Protein AF-A0A7C8Z8E6-F1 (afdb_monomer)

Radius of gyration: 17.13 Å; Cα contacts (8 Å, |Δi|>4): 179; chains: 1; bounding box: 40×29×51 Å

Nearest PDB structures (foldseek):
  5mu7-assembly1_A  TM=9.786E-01  e=1.032E-12  Thermochaetoides thermophila DSM 1495
  7rwc-assembly1_B  TM=7.366E-01  e=2.378E-04  Mus musculus
  8d9w-assembly1_A  TM=7.698E-01  e=5.006E-04  Homo sapiens
  8d9w-assembly1_E  TM=7.630E-01  e=7.263E-04  Homo sapiens
  1w63-assembly2_D  TM=7.896E-01  e=7.609E-04  Rattus norvegicus

Organism: Opuntia streptacantha (NCBI:txid393608)

Solvent-accessible surface area (backbone atoms only — not comparable to full-atom values): 9290 Å² total; per-residue (Å²): 108,70,71,57,53,54,55,48,61,70,71,52,83,62,45,47,101,85,69,47,71,41,78,70,49,57,60,49,40,54,51,50,47,50,34,51,68,40,96,44,60,66,54,22,22,54,48,27,55,51,51,49,74,63,81,60,55,86,58,46,61,84,36,45,73,49,45,57,57,30,57,74,40,94,51,60,70,30,20,31,23,22,41,48,22,52,43,40,48,40,69,40,98,60,9,54,80,77,42,68,60,46,62,65,51,37,51,57,46,41,76,70,50,78,51,62,68,34,30,31,40,27,47,49,35,25,50,74,76,35,46,69,60,34,51,53,55,43,67,78,42,56,94,50,50,86,79,47,53,66,74,38,44,53,53,48,53,50,49,53,56,48,53,63,59,73,76,107

Foldseek 3Di:
DLLVVLVVVLPDDQADPVRHGDPCLVVVLVVLLCQLVDPDLVSNLSSLQSLLRDQPCVSCLSNVVSLLVQCVDPDLSSNLSSLSNLLSQCPHPCSCVSCVCNLVSLLVSLVPDDDLSNNLSSLLSCVVRPVVSSVVVCVVCVVCLVVHDPSSNVSVVVSVVVVVVVVD

Secondary structure (DSSP, 8-state):
-HHHHHHHHHHS--B-TTSPBPTTHHHHHHHHHHHHT-S-HHHHHHHHHHHTT---HHHHGGGHHHHHHGGG-SSHHHHHHHHHHHHHHHTSTTHHHHSTTHHHHHHHHHHH---HHHHHHHHHHHHHH-HHHHHHHHHHTGGGGGGS-HHHHHHHHHHHHHHHHHT-

pLDDT: mean 94.25, std 5.43, range [51.59, 98.81]

Mean predicted aligned error: 3.63 Å

Sequence (168 aa):
IQKLLLLYLEIIDKTDSQGRVLPEMILICQNLRNNLQHPNEYIRGVTLRFLCRLNETEIIEPLIPSVLSNLEHRHPFVRRNAILAVMSIYKLPQGEQLLGDAPETIEKVLSTEQDPSAKRNAFLMLFTCAQERAVNYLFTHIDRILDWGEQLQLVVLELIRKVCRTNK

Structure (mmCIF, N/CA/C/O backbone):
data_AF-A0A7C8Z8E6-F1
#
_entry.id   AF-A0A7C8Z8E6-F1
#
loop_
_atom_site.group_PDB
_atom_site.id
_atom_site.type_symbol
_atom_site.label_atom_id
_atom_site.label_alt_id
_atom_site.label_comp_id
_atom_site.label_asym_id
_atom_site.label_entity_id
_atom_site.label_seq_id
_atom_site.pdbx_PDB_ins_code
_atom_site.Cartn_x
_atom_site.Cartn_y
_atom_site.Cartn_z
_atom_site.occupancy
_atom_site.B_iso_or_equiv
_atom_site.auth_seq_id
_atom_site.auth_comp_id
_atom_site.auth_asym_id
_atom_site.auth_atom_id
_atom_site.pdbx_PDB_model_num
ATOM 1 N N . ILE A 1 1 ? -3.406 -15.782 19.543 1.00 75.44 1 ILE A N 1
ATOM 2 C CA . ILE A 1 1 ? -4.201 -14.722 20.213 1.00 75.44 1 ILE A CA 1
ATOM 3 C C . ILE A 1 1 ? -4.245 -13.439 19.378 1.00 75.44 1 ILE A C 1
ATOM 5 O O . ILE A 1 1 ? -5.330 -13.096 18.940 1.00 75.44 1 ILE A O 1
ATOM 9 N N . GLN A 1 2 ? -3.121 -12.786 19.044 1.00 83.31 2 GLN A N 1
ATOM 10 C CA . GLN A 1 2 ? -3.149 -11.516 18.284 1.00 83.31 2 GLN A CA 1
ATOM 11 C C . GLN A 1 2 ? -3.936 -11.557 16.961 1.00 83.31 2 GLN A C 1
ATOM 13 O O . GLN A 1 2 ? -4.748 -10.680 16.706 1.00 83.31 2 GLN A O 1
ATOM 18 N N . LYS A 1 3 ? -3.774 -12.606 16.143 1.00 86.56 3 LYS A N 1
ATOM 19 C CA . LYS A 1 3 ? -4.551 -12.753 14.899 1.00 86.56 3 LYS A CA 1
ATOM 20 C C . LYS A 1 3 ? -6.067 -12.838 15.140 1.00 86.56 3 LYS A C 1
ATOM 22 O O . LYS A 1 3 ? -6.825 -12.333 14.325 1.00 86.56 3 LYS A O 1
ATOM 27 N N . LEU A 1 4 ? -6.502 -13.449 16.246 1.00 89.50 4 LEU A N 1
ATOM 28 C CA . LEU A 1 4 ? -7.923 -13.520 16.610 1.00 89.50 4 LEU A CA 1
ATOM 29 C C . LEU A 1 4 ? -8.455 -12.144 17.012 1.00 89.50 4 LEU A C 1
ATOM 31 O O . LEU A 1 4 ? -9.560 -11.799 16.619 1.00 89.50 4 LEU A O 1
ATOM 35 N N . LEU A 1 5 ? -7.653 -11.346 17.726 1.00 89.25 5 LEU A N 1
ATOM 36 C CA . LEU A 1 5 ? -8.007 -9.961 18.038 1.00 89.25 5 LEU A CA 1
ATOM 37 C C . LEU A 1 5 ? -8.176 -9.133 16.758 1.00 89.25 5 LEU A C 1
ATOM 39 O O . LEU A 1 5 ? -9.178 -8.449 16.622 1.00 89.25 5 LEU A O 1
ATOM 43 N N . LEU A 1 6 ? -7.251 -9.236 15.797 1.00 90.75 6 LEU A N 1
ATOM 44 C CA . LEU A 1 6 ? -7.380 -8.522 14.518 1.00 90.75 6 LEU A CA 1
ATOM 45 C C . LEU A 1 6 ? -8.640 -8.948 13.746 1.00 90.75 6 LEU A C 1
ATOM 47 O O . LEU A 1 6 ? -9.354 -8.091 13.245 1.00 90.75 6 LEU A O 1
ATOM 51 N N . LEU A 1 7 ? -8.956 -10.248 13.708 1.00 89.56 7 LEU A N 1
ATOM 52 C CA . LEU A 1 7 ? -10.186 -10.746 13.078 1.00 89.56 7 LEU A CA 1
ATOM 53 C C . LEU A 1 7 ? -11.449 -10.249 13.788 1.00 89.56 7 LEU A C 1
ATOM 55 O O . LEU A 1 7 ? -12.410 -9.872 13.130 1.00 89.56 7 LEU A O 1
ATOM 59 N N . TYR A 1 8 ? -11.448 -10.220 15.120 1.00 90.88 8 TYR A N 1
ATOM 60 C CA . TYR A 1 8 ? -12.547 -9.644 15.890 1.00 90.88 8 TYR A CA 1
ATOM 61 C C . TYR A 1 8 ? -12.737 -8.160 15.552 1.00 90.88 8 TYR A C 1
ATOM 63 O O . TYR A 1 8 ? -13.852 -7.727 15.271 1.00 90.88 8 TYR A O 1
ATOM 71 N N . LEU A 1 9 ? -11.639 -7.402 15.487 1.00 90.69 9 LEU A N 1
ATOM 72 C CA . LEU A 1 9 ? -11.665 -5.986 15.128 1.00 90.69 9 LEU A CA 1
ATOM 73 C C . LEU A 1 9 ? -12.161 -5.738 13.700 1.00 90.69 9 LEU A C 1
ATOM 75 O O . LEU A 1 9 ? -12.696 -4.671 13.439 1.00 90.69 9 LEU A O 1
ATOM 79 N N . GLU A 1 10 ? -12.027 -6.683 12.770 1.00 89.19 10 GLU A N 1
ATOM 80 C CA . GLU A 1 10 ? -12.616 -6.551 11.429 1.00 89.19 10 GLU A CA 1
ATOM 81 C C . GLU A 1 10 ? -14.145 -6.591 11.456 1.00 89.19 10 GLU A C 1
ATOM 83 O O . GLU A 1 10 ? -14.771 -5.939 10.627 1.00 89.19 10 GLU A O 1
ATOM 88 N N . ILE A 1 11 ? -14.731 -7.334 12.398 1.00 89.69 11 ILE A N 1
ATOM 89 C CA . ILE A 1 11 ? -16.167 -7.643 12.428 1.00 89.69 11 ILE A CA 1
ATOM 90 C C . ILE A 1 11 ? -16.956 -6.607 13.227 1.00 89.69 11 ILE A C 1
ATOM 92 O O . ILE A 1 11 ? -18.093 -6.313 12.875 1.00 89.69 11 ILE A O 1
ATOM 96 N N . ILE A 1 12 ? -16.382 -6.071 14.305 1.00 92.12 12 ILE A N 1
ATOM 97 C CA . ILE A 1 12 ? -17.108 -5.128 15.159 1.00 92.12 12 ILE A CA 1
ATOM 98 C C . ILE A 1 12 ? -17.262 -3.751 14.515 1.00 92.12 12 ILE A C 1
ATOM 100 O O . ILE A 1 12 ? -16.381 -3.283 13.780 1.00 92.12 12 ILE A O 1
ATOM 104 N N . ASP A 1 13 ? -18.333 -3.064 14.898 1.00 89.69 13 ASP A N 1
ATOM 105 C CA . ASP A 1 13 ? -18.487 -1.638 14.646 1.00 89.69 13 ASP A CA 1
ATOM 106 C C . ASP A 1 13 ? -17.429 -0.851 15.426 1.00 89.69 13 ASP A C 1
ATOM 108 O O . ASP A 1 13 ? -17.159 -1.104 16.603 1.00 89.69 13 ASP A O 1
ATOM 112 N N . LYS A 1 14 ? -16.788 0.093 14.736 1.00 93.38 14 LYS A N 1
ATOM 113 C CA . LYS A 1 14 ? -15.730 0.960 15.292 1.00 93.38 14 LYS A CA 1
ATOM 114 C C . LYS A 1 14 ? -16.233 2.368 15.570 1.00 93.38 14 LYS A C 1
ATOM 116 O O . LYS A 1 14 ? -15.498 3.179 16.132 1.00 93.38 14 LYS A O 1
ATOM 121 N N . THR A 1 15 ? -17.464 2.652 15.157 1.00 91.69 15 THR A N 1
ATOM 122 C CA . THR A 1 15 ? -18.109 3.949 15.286 1.00 91.69 15 THR A CA 1
ATOM 123 C C . THR A 1 15 ? -19.417 3.823 16.055 1.00 91.69 15 THR A C 1
ATOM 125 O O . THR A 1 15 ? -20.031 2.757 16.103 1.00 91.69 15 THR A O 1
ATOM 128 N N . ASP A 1 16 ? -19.817 4.908 16.710 1.00 91.81 16 ASP A N 1
ATOM 129 C CA . ASP A 1 16 ? -21.127 5.028 17.330 1.00 91.81 16 ASP A CA 1
ATOM 130 C C . ASP A 1 16 ? -22.229 5.258 16.276 1.00 91.81 16 ASP A C 1
ATOM 132 O O . ASP A 1 16 ? -21.977 5.406 15.081 1.00 91.81 16 ASP A O 1
ATOM 136 N N . SER A 1 17 ? -23.484 5.341 16.727 1.00 92.19 17 SER A N 1
ATOM 137 C CA . SER A 1 17 ? -24.637 5.642 15.855 1.00 92.19 17 SER A CA 1
ATOM 138 C C . SER A 1 17 ? -24.540 6.969 15.081 1.00 92.19 17 SER A C 1
ATOM 140 O O . SER A 1 17 ? -25.320 7.186 14.158 1.00 92.19 17 SER A O 1
ATOM 142 N N . GLN A 1 18 ? -23.621 7.860 15.464 1.00 90.06 18 GLN A N 1
ATOM 143 C CA . GLN A 1 18 ? -23.376 9.154 14.826 1.00 90.06 18 GLN A CA 1
ATOM 144 C C . GLN A 1 18 ? -22.149 9.117 13.899 1.00 90.06 18 GLN A C 1
ATOM 146 O O . GLN A 1 18 ? -21.770 10.150 13.350 1.00 90.06 18 GLN A O 1
ATOM 151 N N . GLY A 1 19 ? -21.518 7.951 13.723 1.00 86.75 19 GLY A N 1
ATOM 152 C CA . GLY A 1 19 ? -20.332 7.770 12.889 1.00 86.75 19 GLY A CA 1
ATOM 153 C C . GLY A 1 19 ? -19.021 8.209 13.545 1.00 86.75 19 GLY A C 1
ATOM 154 O O . GLY A 1 19 ? -18.000 8.253 12.864 1.00 86.75 19 GLY A O 1
ATOM 155 N N . ARG A 1 20 ? -19.013 8.524 14.847 1.00 90.44 20 ARG A N 1
ATOM 156 C CA . ARG A 1 20 ? -17.792 8.915 15.572 1.00 90.44 20 ARG A CA 1
ATOM 157 C C . ARG A 1 20 ? -17.069 7.687 16.088 1.00 90.44 20 ARG A C 1
ATOM 159 O O . ARG A 1 20 ? -17.718 6.758 16.564 1.00 90.44 20 ARG A O 1
ATOM 166 N N . VAL A 1 21 ? -15.742 7.688 16.044 1.00 91.94 21 VAL A N 1
ATOM 167 C CA . VAL A 1 21 ? -14.944 6.556 16.524 1.00 91.94 21 VAL A CA 1
ATOM 168 C C . VAL A 1 21 ? -15.172 6.315 18.021 1.00 91.94 21 VAL A C 1
ATOM 170 O O . VAL A 1 21 ? -15.190 7.246 18.827 1.00 91.94 21 VAL A O 1
ATOM 173 N N . LEU A 1 22 ? -15.363 5.047 18.393 1.00 91.81 22 LEU A N 1
ATOM 174 C CA . LEU A 1 22 ? -15.588 4.649 19.783 1.00 91.81 22 LEU A CA 1
ATOM 175 C C . LEU A 1 22 ? -14.345 4.954 20.647 1.00 91.81 22 LEU A C 1
ATOM 177 O O . LEU A 1 22 ? -13.229 4.658 20.211 1.00 91.81 22 LEU A O 1
ATOM 181 N N . PRO A 1 23 ? -14.489 5.482 21.880 1.00 88.75 23 PRO A N 1
ATOM 182 C CA . PRO A 1 23 ? -13.349 5.821 22.743 1.00 88.75 23 PRO A CA 1
ATOM 183 C C . PRO A 1 23 ? -12.388 4.651 23.001 1.00 88.75 23 PRO A C 1
ATOM 185 O O . PRO A 1 23 ? -11.175 4.838 23.113 1.00 88.75 23 PRO A O 1
ATOM 188 N N . GLU A 1 24 ? -12.903 3.423 23.048 1.00 87.75 24 GLU A N 1
ATOM 189 C CA . GLU A 1 24 ? -12.127 2.196 23.227 1.00 87.75 24 GLU A CA 1
ATOM 190 C C . GLU A 1 24 ? -11.143 1.949 22.072 1.00 87.75 24 GLU A C 1
ATOM 192 O O . GLU A 1 24 ? -10.125 1.274 22.261 1.00 87.75 24 GLU A O 1
ATOM 197 N N . MET A 1 25 ? -11.381 2.538 20.892 1.00 90.31 25 MET A N 1
ATOM 198 C CA . MET A 1 25 ? -10.467 2.445 19.752 1.00 90.31 25 MET A CA 1
ATOM 199 C C . MET A 1 25 ? -9.116 3.102 20.032 1.00 90.31 25 MET A C 1
ATOM 201 O O . MET A 1 25 ? -8.131 2.712 19.413 1.00 90.31 25 MET A O 1
ATOM 205 N N . ILE A 1 26 ? -9.004 3.997 21.021 1.00 87.38 26 ILE A N 1
ATOM 206 C CA . ILE A 1 26 ? -7.712 4.551 21.459 1.00 87.38 26 ILE A CA 1
ATOM 207 C C . ILE A 1 26 ? -6.762 3.431 21.915 1.00 87.38 26 ILE A C 1
ATOM 209 O O . ILE A 1 26 ? -5.585 3.406 21.540 1.00 87.38 26 ILE A O 1
ATOM 213 N N . LEU A 1 27 ? -7.270 2.461 22.685 1.00 87.94 27 LEU A N 1
ATOM 214 C CA . LEU A 1 27 ? -6.479 1.310 23.137 1.00 87.94 27 LEU A CA 1
ATOM 215 C C . LEU A 1 27 ? -6.084 0.41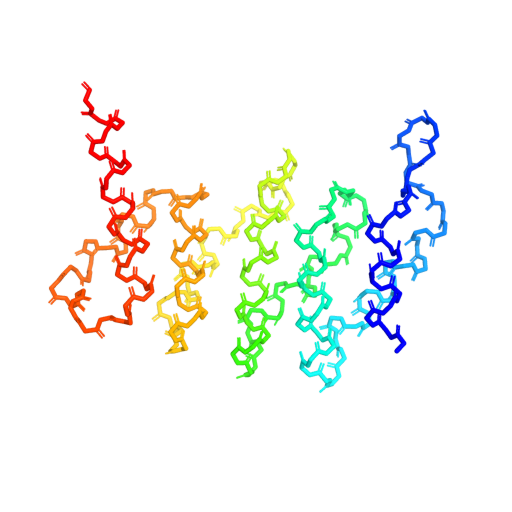7 21.960 1.00 87.94 27 LEU A C 1
ATOM 217 O O . LEU A 1 27 ? -4.968 -0.111 21.919 1.00 87.94 27 LEU A O 1
ATOM 221 N N . ILE A 1 28 ? -6.981 0.285 20.981 1.00 89.31 28 ILE A N 1
ATOM 222 C CA . ILE A 1 28 ? -6.719 -0.455 19.749 1.00 89.31 28 ILE A CA 1
ATOM 223 C C . ILE A 1 28 ? -5.619 0.230 18.936 1.00 89.31 28 ILE A C 1
ATOM 225 O O . ILE A 1 28 ? -4.656 -0.439 18.571 1.00 89.31 28 ILE A O 1
ATOM 229 N N . CYS A 1 29 ? -5.676 1.548 18.734 1.00 92.75 29 CYS A N 1
ATOM 230 C CA . CYS A 1 29 ? -4.626 2.316 18.062 1.00 92.75 29 CYS A CA 1
ATOM 231 C C . CYS A 1 29 ? -3.258 2.088 18.713 1.00 92.75 29 CYS A C 1
ATOM 233 O O . CYS A 1 29 ? -2.282 1.786 18.023 1.00 92.75 29 CYS A O 1
ATOM 235 N N . GLN A 1 30 ? -3.179 2.163 20.045 1.00 93.44 30 GLN A N 1
ATOM 236 C CA . GLN A 1 30 ? -1.921 1.921 20.751 1.00 93.44 30 GLN A CA 1
ATOM 237 C C . GLN A 1 30 ? -1.429 0.477 20.569 1.00 93.44 30 GLN A C 1
ATOM 239 O O . GLN A 1 30 ? -0.238 0.254 20.335 1.00 93.44 30 GLN A O 1
ATOM 244 N N . ASN A 1 31 ? -2.327 -0.511 20.627 1.00 95.00 31 ASN A N 1
ATOM 245 C CA . ASN A 1 31 ? -1.976 -1.910 20.386 1.00 95.00 31 ASN A CA 1
ATOM 246 C C . ASN A 1 31 ? -1.462 -2.140 18.956 1.00 95.00 31 ASN A C 1
ATOM 248 O O . ASN A 1 31 ? -0.429 -2.785 18.769 1.00 95.00 31 ASN A O 1
ATOM 252 N N . LEU A 1 32 ? -2.147 -1.587 17.953 1.00 96.88 32 LEU A N 1
ATOM 253 C CA . LEU A 1 32 ? -1.757 -1.688 16.549 1.00 96.88 32 LEU A CA 1
ATOM 254 C C . LEU A 1 32 ? -0.390 -1.046 16.316 1.00 96.88 32 LEU A C 1
ATOM 256 O O . LEU A 1 32 ? 0.470 -1.673 15.701 1.00 96.88 32 LEU A O 1
ATOM 260 N N . ARG A 1 33 ? -0.147 0.147 16.871 1.00 97.44 33 ARG A N 1
ATOM 261 C CA . ARG A 1 33 ? 1.159 0.816 16.801 1.00 97.44 33 ARG A CA 1
ATOM 262 C C . ARG A 1 33 ? 2.271 -0.059 17.382 1.00 97.44 33 ARG A C 1
ATOM 264 O O . ARG A 1 33 ? 3.300 -0.240 16.734 1.00 97.44 33 ARG A O 1
ATOM 271 N N . ASN A 1 34 ? 2.043 -0.661 18.550 1.00 97.38 34 ASN A N 1
ATOM 272 C CA . ASN A 1 34 ? 3.004 -1.580 19.164 1.00 97.38 34 ASN A CA 1
ATOM 273 C C . ASN A 1 34 ? 3.265 -2.811 18.275 1.00 97.38 34 ASN A C 1
ATOM 275 O O . ASN A 1 34 ? 4.412 -3.225 18.117 1.00 97.38 34 ASN A O 1
ATOM 279 N N . ASN A 1 35 ? 2.228 -3.374 17.646 1.00 97.94 35 ASN A N 1
ATOM 280 C CA . ASN A 1 35 ? 2.379 -4.511 16.733 1.00 97.94 35 ASN A CA 1
ATOM 281 C C . ASN A 1 35 ? 3.175 -4.143 15.470 1.00 97.94 35 ASN A C 1
ATOM 283 O O . ASN A 1 35 ? 4.028 -4.918 15.038 1.00 97.94 35 ASN A O 1
ATOM 287 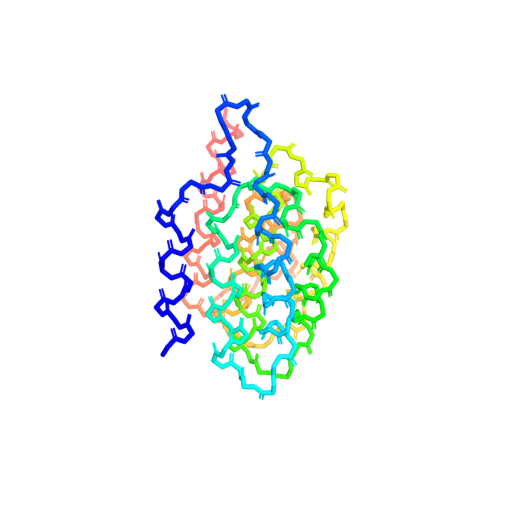N N . LEU A 1 36 ? 2.960 -2.948 14.908 1.00 98.38 36 LEU A N 1
ATOM 288 C CA . LEU A 1 36 ? 3.720 -2.437 13.759 1.00 98.38 36 LEU A CA 1
ATOM 289 C C . LEU A 1 36 ? 5.209 -2.236 14.066 1.00 98.38 36 LEU A C 1
ATOM 291 O O . LEU A 1 36 ? 6.019 -2.222 13.141 1.00 98.38 36 LEU A O 1
ATOM 295 N N . GLN A 1 37 ? 5.570 -2.101 15.343 1.00 97.94 37 GLN A N 1
ATOM 296 C CA . GLN A 1 37 ? 6.946 -1.946 15.816 1.00 97.94 37 GLN A CA 1
ATOM 297 C C . GLN A 1 37 ? 7.495 -3.222 16.484 1.00 97.94 37 GLN A C 1
ATOM 299 O O . GLN A 1 37 ? 8.649 -3.256 16.914 1.00 97.94 37 GLN A O 1
ATOM 304 N N . HIS A 1 38 ? 6.722 -4.309 16.513 1.00 98.00 38 HIS A N 1
ATOM 305 C CA . HIS A 1 38 ? 7.082 -5.541 17.214 1.00 98.00 38 HIS A CA 1
ATOM 306 C C . HIS A 1 38 ? 8.324 -6.211 16.600 1.00 98.00 38 HIS A C 1
ATOM 308 O O . HIS A 1 38 ? 8.433 -6.265 15.379 1.00 98.00 38 HIS A O 1
ATOM 314 N N . PRO A 1 39 ? 9.232 -6.830 17.371 1.00 97.25 39 PRO A N 1
ATOM 315 C CA . PRO A 1 39 ? 10.396 -7.538 16.816 1.00 97.25 39 PRO A CA 1
ATOM 316 C C . PRO A 1 39 ? 10.062 -8.761 15.940 1.00 97.25 39 PRO A C 1
ATOM 318 O O . PRO A 1 39 ? 10.963 -9.355 15.368 1.00 97.25 39 PRO A O 1
ATOM 321 N N . ASN A 1 40 ? 8.788 -9.156 15.842 1.00 97.69 40 ASN A N 1
ATOM 322 C CA . ASN A 1 40 ? 8.351 -10.339 15.104 1.00 97.69 40 ASN A CA 1
ATOM 323 C C . ASN A 1 40 ? 7.718 -9.888 13.787 1.00 97.69 40 ASN A C 1
ATOM 325 O O . ASN A 1 40 ? 6.672 -9.232 13.777 1.00 97.69 40 ASN A O 1
ATOM 329 N N . GLU A 1 41 ? 8.339 -10.275 12.683 1.00 98.12 41 GLU A N 1
ATOM 330 C CA . GLU A 1 41 ? 7.946 -9.889 11.334 1.00 98.12 41 GLU A CA 1
ATOM 331 C C . GLU A 1 41 ? 6.548 -10.390 10.960 1.00 98.12 41 GLU A C 1
ATOM 333 O O . GLU A 1 41 ? 5.820 -9.704 10.237 1.00 98.12 41 GLU A O 1
ATOM 338 N N . TYR A 1 42 ? 6.138 -11.549 11.485 1.00 97.06 42 TYR A N 1
ATOM 339 C CA . TYR A 1 42 ? 4.793 -12.073 11.274 1.00 97.06 42 TYR A CA 1
ATOM 340 C C . TYR A 1 42 ? 3.742 -11.156 11.900 1.00 97.06 42 TYR A C 1
ATOM 342 O O . TYR A 1 42 ? 2.770 -10.820 11.226 1.00 97.06 42 TYR A O 1
ATOM 350 N N . ILE A 1 43 ? 3.962 -10.703 13.141 1.00 97.88 43 ILE A N 1
ATOM 351 C CA . ILE A 1 43 ? 3.056 -9.778 13.843 1.00 97.88 43 ILE A CA 1
ATOM 352 C C . ILE A 1 43 ? 2.916 -8.474 13.053 1.00 97.88 43 ILE A C 1
ATOM 354 O O . ILE A 1 43 ? 1.797 -8.081 12.723 1.00 97.88 43 ILE A O 1
ATOM 358 N N . ARG A 1 44 ? 4.040 -7.868 12.646 1.00 98.44 44 ARG A N 1
ATOM 359 C CA . ARG A 1 44 ? 4.032 -6.662 11.802 1.00 98.44 44 ARG A CA 1
ATOM 360 C C . ARG A 1 44 ? 3.215 -6.872 10.531 1.00 98.44 44 ARG A C 1
ATOM 362 O O . ARG A 1 44 ? 2.322 -6.085 10.230 1.00 98.44 44 ARG A O 1
ATOM 369 N N . GLY A 1 45 ? 3.492 -7.944 9.788 1.00 97.94 45 GLY A N 1
ATOM 370 C CA . GLY A 1 45 ? 2.840 -8.183 8.503 1.00 97.94 45 GLY A CA 1
ATOM 371 C C . GLY A 1 45 ? 1.347 -8.491 8.611 1.00 97.94 45 GLY A C 1
ATOM 372 O O . GLY A 1 45 ? 0.584 -7.991 7.788 1.00 97.94 45 GLY A O 1
ATOM 373 N N . VAL A 1 46 ? 0.893 -9.248 9.621 1.00 97.44 46 VAL A N 1
ATOM 374 C CA . VAL A 1 46 ? -0.555 -9.469 9.811 1.00 97.44 46 VAL A CA 1
ATOM 375 C C . VAL A 1 46 ? -1.272 -8.195 10.247 1.00 97.44 46 VAL A C 1
ATOM 377 O O . VAL A 1 46 ? -2.393 -7.964 9.802 1.00 97.44 46 VAL A O 1
ATOM 380 N N . THR A 1 47 ? -0.626 -7.338 11.044 1.00 98.25 47 THR A N 1
ATOM 381 C CA . THR A 1 47 ? -1.172 -6.024 11.402 1.00 98.25 47 THR A CA 1
ATOM 382 C C . THR A 1 47 ? -1.258 -5.110 10.183 1.00 98.25 47 THR A C 1
ATOM 384 O O . THR A 1 47 ? -2.326 -4.570 9.924 1.00 98.25 47 THR A O 1
ATOM 387 N N . LEU A 1 48 ? -0.207 -5.009 9.363 1.00 98.56 48 LEU A N 1
ATOM 388 C CA . LEU A 1 48 ? -0.239 -4.259 8.097 1.00 98.56 48 LEU A CA 1
ATOM 389 C C . LEU A 1 48 ? -1.343 -4.770 7.155 1.00 98.56 48 LEU A C 1
ATOM 391 O O . LEU A 1 48 ? -2.054 -3.985 6.527 1.00 98.56 48 LEU A O 1
ATOM 395 N N . ARG A 1 49 ? -1.545 -6.092 7.098 1.00 97.69 49 ARG A N 1
ATOM 396 C CA . ARG A 1 49 ? -2.622 -6.695 6.304 1.00 97.69 49 ARG A CA 1
ATOM 397 C C . ARG A 1 49 ? -4.013 -6.371 6.850 1.00 97.69 49 ARG A C 1
ATOM 399 O O . ARG A 1 49 ? -4.948 -6.229 6.065 1.00 97.69 49 ARG A O 1
ATOM 406 N N . PHE A 1 50 ? -4.156 -6.267 8.167 1.00 97.19 50 PHE A N 1
ATOM 407 C CA . PHE A 1 50 ? -5.383 -5.811 8.814 1.00 97.19 50 PHE A CA 1
ATOM 408 C C . PHE A 1 50 ? -5.689 -4.344 8.477 1.00 97.19 50 PHE A C 1
ATOM 410 O O . PHE A 1 50 ? -6.819 -4.054 8.102 1.00 97.19 50 PHE A O 1
ATOM 417 N N . LEU A 1 51 ? -4.686 -3.455 8.473 1.00 97.31 51 LEU A N 1
ATOM 418 C CA . LEU A 1 51 ? -4.882 -2.040 8.113 1.00 97.31 51 LEU A 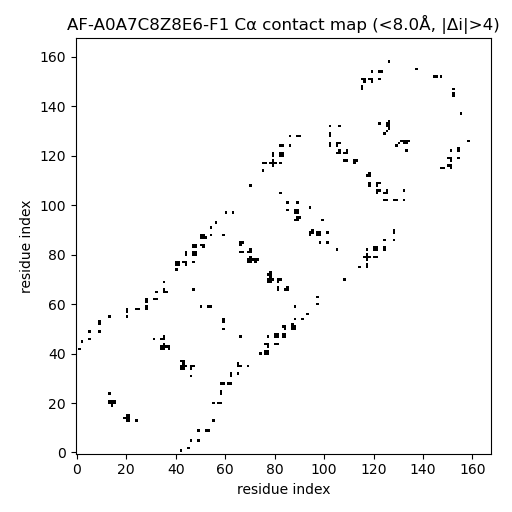CA 1
ATOM 419 C C . LEU A 1 51 ? -5.445 -1.839 6.700 1.00 97.31 51 LEU A C 1
ATOM 421 O O . LEU A 1 51 ? -6.137 -0.860 6.459 1.00 97.31 51 LEU A O 1
ATOM 425 N N . CYS A 1 52 ? -5.224 -2.784 5.780 1.00 97.31 52 CYS A N 1
ATOM 426 C CA . CYS A 1 52 ? -5.819 -2.743 4.438 1.00 97.31 52 CYS A CA 1
ATOM 427 C C . CYS A 1 52 ? -7.361 -2.818 4.435 1.00 97.31 52 CYS A C 1
ATOM 429 O O . CYS A 1 52 ? -7.968 -2.678 3.377 1.00 97.31 52 CYS A O 1
ATOM 431 N N . ARG A 1 53 ? -7.981 -3.142 5.576 1.00 95.19 53 ARG A N 1
ATOM 432 C CA . ARG A 1 53 ? -9.430 -3.328 5.743 1.00 95.19 53 ARG A CA 1
ATOM 433 C C . ARG A 1 53 ? -10.065 -2.303 6.687 1.00 95.19 53 ARG A C 1
ATOM 435 O O . ARG A 1 53 ? -11.259 -2.403 6.942 1.00 95.19 53 ARG A O 1
ATOM 442 N N . LEU A 1 54 ? -9.283 -1.359 7.210 1.00 93.75 54 LEU A N 1
ATOM 443 C CA . LEU A 1 54 ? -9.797 -0.260 8.023 1.00 93.75 54 LEU A CA 1
ATOM 444 C C . LEU A 1 54 ? -10.186 0.923 7.141 1.00 93.75 54 LEU A C 1
ATOM 446 O O . LEU A 1 54 ? -9.478 1.235 6.185 1.00 93.75 54 LEU A O 1
ATOM 450 N N . ASN A 1 55 ? -11.274 1.596 7.513 1.00 92.94 55 ASN A N 1
ATOM 451 C CA . ASN A 1 55 ? -11.766 2.788 6.817 1.00 92.94 55 ASN A CA 1
ATOM 452 C C . ASN A 1 55 ? -11.763 4.032 7.716 1.00 92.94 55 ASN A C 1
ATOM 454 O O . ASN A 1 55 ? -11.843 5.152 7.220 1.00 92.94 55 ASN A O 1
ATOM 458 N N . GLU A 1 56 ? -11.674 3.844 9.032 1.00 93.38 56 GLU A N 1
ATOM 459 C CA . GLU A 1 56 ? -11.745 4.896 10.038 1.00 93.38 56 GLU A CA 1
ATOM 460 C C . GLU A 1 56 ? -10.427 5.676 10.070 1.00 93.38 56 GLU A C 1
ATOM 462 O O . GLU A 1 56 ? -9.434 5.242 10.662 1.00 93.38 56 GLU A O 1
ATOM 467 N N . THR A 1 57 ? -10.408 6.839 9.419 1.00 92.31 57 THR A N 1
ATOM 468 C CA . THR A 1 57 ? -9.200 7.661 9.262 1.00 92.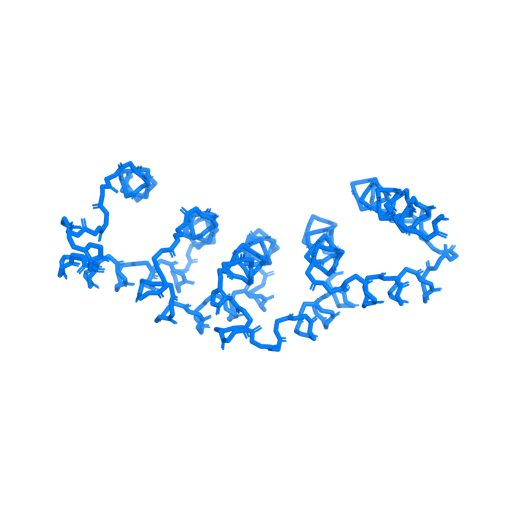31 57 THR A CA 1
ATOM 469 C C . THR A 1 57 ? -8.613 8.093 10.601 1.00 92.31 57 THR A C 1
ATOM 471 O O . THR A 1 57 ? -7.399 8.020 10.760 1.00 92.31 57 THR A O 1
ATOM 474 N N . GLU A 1 58 ? -9.447 8.388 11.601 1.00 91.88 58 GLU A N 1
ATOM 475 C CA . GLU A 1 58 ? -9.011 8.709 12.971 1.00 91.88 58 GLU A CA 1
ATOM 476 C C . GLU A 1 58 ? -8.207 7.571 13.638 1.00 91.88 58 GLU A C 1
ATOM 478 O O . GLU A 1 58 ? -7.347 7.822 14.482 1.00 91.88 58 GLU A O 1
ATOM 483 N N . ILE A 1 59 ? -8.449 6.309 13.255 1.00 93.50 59 ILE A N 1
ATOM 484 C CA . ILE A 1 59 ? -7.670 5.150 13.730 1.00 93.50 59 ILE A CA 1
ATOM 485 C C . ILE A 1 59 ? -6.368 5.013 12.933 1.00 93.50 59 ILE A C 1
ATOM 487 O O . ILE A 1 59 ? -5.332 4.632 13.478 1.00 93.50 59 ILE A O 1
ATOM 491 N N . ILE A 1 60 ? -6.412 5.298 11.632 1.00 95.25 60 ILE A N 1
ATOM 492 C CA . ILE A 1 60 ? -5.308 5.069 10.693 1.00 95.25 60 ILE A CA 1
ATOM 493 C C . ILE A 1 60 ? -4.237 6.155 10.789 1.00 95.25 60 ILE A C 1
ATOM 495 O O . ILE A 1 60 ? -3.049 5.831 10.820 1.00 95.25 60 ILE A O 1
ATOM 499 N N . GLU A 1 61 ? -4.640 7.422 10.843 1.00 95.50 61 GLU A N 1
ATOM 500 C CA . GLU A 1 61 ? -3.761 8.591 10.907 1.00 95.50 61 GLU A CA 1
ATOM 501 C C . GLU A 1 61 ? -2.633 8.446 11.949 1.00 95.50 61 GLU A C 1
ATOM 503 O O . GLU A 1 61 ? -1.458 8.540 11.576 1.00 95.50 61 GLU A O 1
ATOM 508 N N . PRO A 1 62 ? -2.906 8.083 13.221 1.00 96.12 62 PRO A N 1
ATOM 509 C CA . PRO A 1 62 ? -1.853 7.913 14.224 1.00 96.12 62 PRO A CA 1
ATOM 510 C C . PRO A 1 62 ? -0.888 6.743 13.950 1.00 96.12 62 PRO A C 1
ATOM 512 O O . PRO A 1 62 ? 0.129 6.616 14.646 1.00 96.12 62 PRO A O 1
ATOM 515 N N . LEU A 1 63 ? -1.192 5.861 12.994 1.00 97.81 63 LEU A N 1
ATOM 516 C CA . LEU A 1 63 ? -0.385 4.692 12.632 1.00 97.81 63 LEU A CA 1
ATOM 517 C C . LEU A 1 63 ? 0.523 4.946 11.423 1.00 97.81 63 LEU A C 1
ATOM 519 O O . LEU A 1 63 ? 1.489 4.198 11.243 1.00 97.81 63 LEU A O 1
ATOM 523 N N . ILE A 1 64 ? 0.264 5.995 10.636 1.00 97.81 64 ILE A N 1
ATOM 524 C CA . ILE A 1 64 ? 0.973 6.302 9.383 1.00 97.81 64 ILE A CA 1
ATOM 525 C C . ILE A 1 64 ? 2.502 6.274 9.532 1.00 97.81 64 ILE 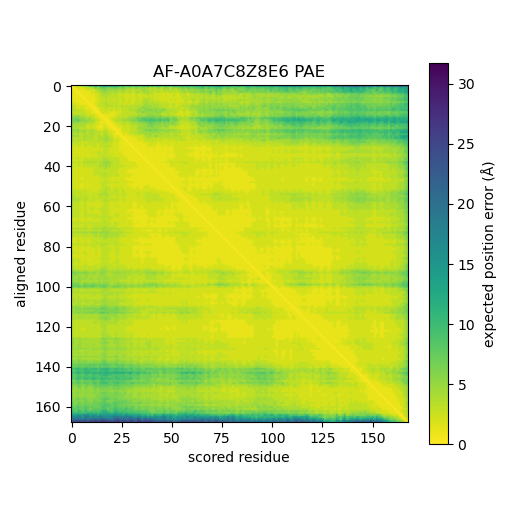A C 1
ATOM 527 O O . ILE A 1 64 ? 3.139 5.540 8.771 1.00 97.81 64 ILE A O 1
ATOM 531 N N . PRO A 1 65 ? 3.126 6.928 10.535 1.00 97.88 65 PRO A N 1
ATOM 532 C CA . PRO A 1 65 ? 4.585 6.891 10.680 1.00 97.88 65 PRO A CA 1
ATOM 533 C C . PRO A 1 65 ? 5.136 5.468 10.876 1.00 97.88 65 PRO A C 1
ATOM 535 O O . PRO A 1 65 ? 6.206 5.108 10.381 1.00 97.88 65 PRO A O 1
ATOM 538 N N . SER A 1 66 ? 4.380 4.611 11.571 1.00 98.38 66 SER A N 1
ATOM 539 C CA . SER A 1 66 ? 4.761 3.208 11.763 1.00 98.38 66 SER A CA 1
ATOM 540 C C . SER A 1 66 ? 4.545 2.386 10.492 1.00 98.38 66 SER A C 1
ATOM 542 O O . SER A 1 66 ? 5.337 1.493 10.215 1.00 98.38 66 SER A O 1
ATOM 544 N N . VAL A 1 67 ? 3.521 2.680 9.688 1.00 98.56 67 VAL A N 1
ATOM 545 C CA . VAL A 1 67 ? 3.323 2.028 8.382 1.00 98.56 67 VAL A CA 1
ATOM 546 C C . VAL A 1 67 ? 4.466 2.374 7.426 1.00 98.56 67 VAL A C 1
ATOM 548 O O . VAL A 1 67 ? 5.055 1.465 6.843 1.00 98.56 67 VAL A O 1
ATOM 551 N N . LEU A 1 68 ? 4.823 3.656 7.318 1.00 98.38 68 LEU A N 1
ATOM 552 C CA . LEU A 1 68 ? 5.879 4.123 6.417 1.00 98.38 68 LEU A CA 1
ATOM 553 C C . LEU A 1 68 ? 7.256 3.572 6.803 1.00 98.38 68 LEU A C 1
ATOM 555 O O . LEU A 1 68 ? 7.961 3.062 5.939 1.00 98.38 68 LEU A O 1
ATOM 559 N N . SER A 1 69 ? 7.611 3.543 8.093 1.00 98.25 69 SER A N 1
ATOM 560 C CA . SER A 1 69 ? 8.891 2.946 8.524 1.00 98.25 69 SER A CA 1
ATOM 561 C C . SER A 1 69 ? 9.010 1.448 8.199 1.00 98.25 69 SER A C 1
ATOM 563 O O . SER A 1 69 ? 10.112 0.925 8.038 1.00 98.25 69 SER A O 1
ATOM 565 N N . ASN A 1 70 ? 7.889 0.733 8.045 1.00 98.62 70 ASN A N 1
ATOM 566 C CA . ASN A 1 70 ? 7.899 -0.669 7.630 1.00 98.62 70 ASN A CA 1
ATOM 567 C C . ASN A 1 70 ? 8.201 -0.868 6.128 1.00 98.62 70 ASN A C 1
ATOM 569 O O . ASN A 1 70 ? 8.486 -2.002 5.732 1.00 98.62 70 ASN A O 1
ATOM 573 N N . LEU A 1 71 ? 8.199 0.190 5.303 1.00 98.44 71 LEU A N 1
ATOM 574 C CA . LEU A 1 71 ? 8.671 0.137 3.910 1.00 98.44 71 LEU A CA 1
ATOM 575 C C . LEU A 1 71 ? 10.182 -0.113 3.822 1.00 98.44 71 LEU A C 1
ATOM 577 O O . LEU A 1 71 ? 10.637 -0.731 2.868 1.00 98.44 71 LEU A O 1
ATOM 581 N N . GLU A 1 72 ? 10.946 0.290 4.837 1.00 97.38 72 GLU A N 1
ATOM 582 C CA . GLU A 1 72 ? 12.405 0.118 4.904 1.00 97.38 72 GLU A CA 1
ATOM 583 C C . GLU A 1 72 ? 12.816 -1.114 5.729 1.00 97.38 72 GLU A C 1
ATOM 585 O O . GLU A 1 72 ? 13.994 -1.366 5.983 1.00 97.38 72 GLU A O 1
ATOM 590 N N . HIS A 1 73 ? 11.847 -1.921 6.171 1.00 98.25 73 HIS A N 1
ATOM 591 C CA . HIS A 1 73 ? 12.126 -3.066 7.026 1.00 98.25 73 HIS A CA 1
ATOM 592 C C . HIS A 1 73 ? 13.004 -4.104 6.306 1.00 98.25 73 HIS A C 1
ATOM 594 O O . HIS A 1 73 ? 12.748 -4.465 5.159 1.00 98.25 73 HIS A O 1
ATOM 600 N N . ARG A 1 74 ? 13.991 -4.686 7.000 1.00 97.19 74 ARG A N 1
ATOM 601 C CA . ARG A 1 74 ? 14.937 -5.672 6.426 1.00 97.19 74 ARG A CA 1
ATOM 602 C C . ARG A 1 74 ? 14.268 -6.876 5.747 1.00 97.19 74 ARG A C 1
ATOM 604 O O . ARG A 1 74 ? 14.774 -7.405 4.762 1.00 97.19 74 ARG A O 1
ATOM 611 N N . HIS A 1 75 ? 13.122 -7.306 6.272 1.00 98.12 75 HIS A N 1
ATOM 612 C CA . HIS A 1 75 ? 12.434 -8.519 5.835 1.00 98.12 75 HIS A CA 1
ATOM 613 C C . HIS A 1 75 ? 11.380 -8.227 4.745 1.00 98.12 75 HIS A C 1
ATOM 615 O O . HIS A 1 75 ? 10.420 -7.503 5.032 1.00 98.12 75 HIS A O 1
ATOM 621 N N . PRO A 1 76 ? 11.457 -8.856 3.553 1.00 97.88 76 PRO A N 1
ATOM 622 C CA . PRO A 1 76 ? 10.535 -8.597 2.439 1.00 97.88 76 PRO A CA 1
ATOM 623 C C . PRO A 1 76 ? 9.054 -8.817 2.764 1.00 97.88 76 PRO A C 1
ATOM 625 O O . PRO A 1 76 ? 8.194 -8.051 2.340 1.00 97.88 76 PRO A O 1
ATOM 628 N N . PHE A 1 77 ? 8.746 -9.831 3.584 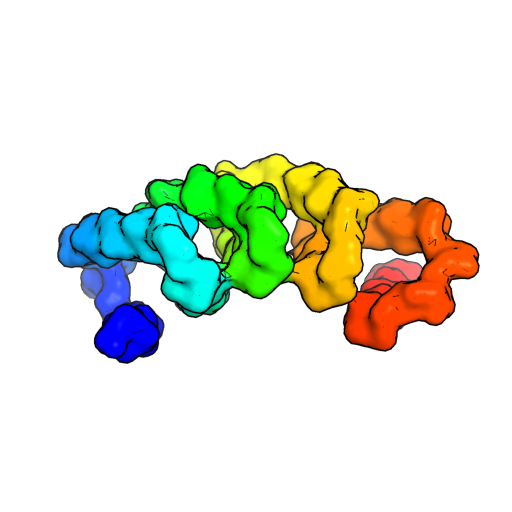1.00 98.25 77 PHE A N 1
ATOM 629 C CA . PHE A 1 77 ? 7.391 -10.068 4.107 1.00 98.25 77 PHE A CA 1
ATOM 630 C C . PHE A 1 77 ? 6.746 -8.825 4.737 1.00 98.25 77 PHE A C 1
ATOM 632 O O . PHE A 1 77 ? 5.541 -8.625 4.594 1.00 98.25 77 PHE A O 1
ATOM 639 N N . VAL A 1 78 ? 7.523 -8.003 5.442 1.00 98.69 78 VAL A N 1
ATOM 640 C CA . VAL A 1 78 ? 7.012 -6.790 6.082 1.00 98.69 78 VAL A CA 1
ATOM 641 C C . VAL A 1 78 ? 6.818 -5.703 5.029 1.00 98.69 78 VAL A C 1
ATOM 643 O O . VAL A 1 78 ? 5.705 -5.199 4.897 1.00 98.69 78 VAL A O 1
ATOM 646 N N . ARG A 1 79 ? 7.838 -5.442 4.196 1.00 98.69 79 ARG A N 1
ATOM 647 C CA . ARG A 1 79 ? 7.781 -4.429 3.128 1.00 98.69 79 ARG A CA 1
ATOM 648 C C . ARG A 1 79 ? 6.619 -4.655 2.163 1.00 98.69 79 ARG A C 1
ATOM 650 O O . ARG A 1 79 ? 5.831 -3.745 1.929 1.00 98.69 79 ARG A O 1
ATOM 657 N N . ARG A 1 80 ? 6.419 -5.890 1.680 1.00 98.25 80 ARG A N 1
ATOM 658 C CA . ARG A 1 80 ? 5.314 -6.213 0.755 1.00 98.25 80 ARG A CA 1
ATOM 659 C C . ARG A 1 80 ? 3.932 -5.932 1.347 1.00 98.25 80 ARG A C 1
ATOM 661 O O . ARG A 1 80 ? 3.026 -5.575 0.600 1.00 98.25 80 ARG A O 1
ATOM 668 N N . ASN A 1 81 ? 3.758 -6.114 2.661 1.00 98.69 81 ASN A N 1
ATOM 669 C CA . ASN A 1 81 ? 2.505 -5.805 3.350 1.00 98.69 81 ASN A CA 1
ATOM 670 C C . ASN A 1 81 ? 2.393 -4.306 3.659 1.00 98.69 81 ASN A C 1
ATOM 672 O O . ASN A 1 81 ? 1.291 -3.771 3.591 1.00 98.69 81 ASN A O 1
ATOM 676 N N . ALA A 1 82 ? 3.507 -3.625 3.938 1.00 98.81 82 ALA A N 1
ATOM 677 C CA . ALA A 1 82 ? 3.537 -2.177 4.128 1.00 98.81 82 ALA A CA 1
ATOM 678 C C . ALA A 1 82 ? 3.116 -1.444 2.852 1.00 98.81 82 ALA A C 1
ATOM 680 O O . ALA A 1 82 ? 2.249 -0.582 2.907 1.00 98.81 82 ALA A O 1
ATOM 681 N N . ILE A 1 83 ? 3.615 -1.876 1.692 1.00 98.81 83 ILE A N 1
ATOM 682 C CA . ILE A 1 83 ? 3.209 -1.342 0.386 1.00 98.81 83 ILE A CA 1
ATOM 683 C C . ILE A 1 83 ? 1.696 -1.507 0.156 1.00 98.81 83 ILE A C 1
ATOM 685 O O . ILE A 1 83 ? 1.029 -0.575 -0.288 1.00 98.81 83 ILE A O 1
ATOM 689 N N . LEU A 1 84 ? 1.126 -2.674 0.486 1.00 98.56 84 LEU A N 1
ATOM 690 C CA . LEU A 1 84 ? -0.322 -2.897 0.370 1.00 98.56 84 LEU A CA 1
ATOM 691 C C . LEU A 1 84 ? -1.127 -2.027 1.342 1.00 98.56 84 LEU A C 1
ATOM 693 O O . LEU A 1 84 ? -2.200 -1.549 0.971 1.00 98.56 84 LEU A O 1
ATOM 697 N N . ALA A 1 85 ? -0.623 -1.821 2.560 1.00 98.69 85 ALA A N 1
ATOM 698 C CA . ALA A 1 85 ? -1.248 -0.938 3.537 1.00 98.69 85 ALA A CA 1
ATOM 699 C C . ALA A 1 85 ? -1.238 0.513 3.041 1.00 98.69 85 ALA A C 1
ATOM 701 O O . ALA A 1 85 ? -2.297 1.128 2.999 1.00 98.69 85 ALA A O 1
ATOM 702 N N . VAL A 1 86 ? -0.094 1.017 2.562 1.00 98.62 86 VAL A N 1
ATOM 703 C CA . VAL A 1 86 ? 0.031 2.353 1.949 1.00 98.62 86 VAL A CA 1
ATOM 704 C C . VAL A 1 86 ? -0.949 2.516 0.792 1.00 98.62 86 VAL A C 1
ATOM 706 O O . VAL A 1 86 ? -1.713 3.473 0.778 1.00 98.62 86 VAL A O 1
ATOM 709 N N . MET A 1 87 ? -1.000 1.555 -0.135 1.00 98.50 87 MET A N 1
ATOM 710 C CA . MET A 1 87 ? -1.957 1.579 -1.245 1.00 98.50 87 MET A CA 1
ATOM 711 C C . MET A 1 87 ? -3.410 1.643 -0.755 1.00 98.50 87 MET A C 1
ATOM 713 O O . MET A 1 87 ? -4.211 2.386 -1.310 1.00 98.50 87 MET A O 1
ATOM 717 N N . SER A 1 88 ? -3.763 0.855 0.261 1.00 98.25 88 SER A N 1
ATOM 718 C CA . SER A 1 88 ? -5.138 0.796 0.772 1.00 98.25 88 SER A CA 1
ATOM 719 C C . SER A 1 88 ? -5.531 2.087 1.490 1.00 98.25 88 SER A C 1
ATOM 721 O O . SER A 1 88 ? -6.622 2.590 1.251 1.00 98.25 88 SER A O 1
ATOM 723 N N . ILE A 1 89 ? -4.626 2.651 2.298 1.00 98.19 89 ILE A N 1
ATOM 724 C CA . ILE A 1 89 ? -4.832 3.926 2.999 1.00 98.19 89 ILE A CA 1
ATOM 725 C C . ILE A 1 89 ? -4.944 5.075 1.994 1.00 98.19 89 ILE A C 1
ATOM 727 O O . ILE A 1 89 ? -5.860 5.881 2.095 1.00 98.19 89 ILE A O 1
ATOM 731 N N . TYR A 1 90 ? -4.067 5.121 0.986 1.00 98.19 90 TYR A N 1
ATOM 732 C CA . TYR A 1 90 ? -4.089 6.163 -0.045 1.00 98.19 90 TYR A CA 1
ATOM 733 C C . TYR A 1 90 ? -5.397 6.164 -0.853 1.00 98.19 90 TYR A C 1
ATOM 735 O O . TYR A 1 90 ? -5.850 7.209 -1.298 1.00 98.19 90 TYR A O 1
ATOM 743 N N . LYS A 1 91 ? -6.040 5.000 -1.011 1.00 97.06 91 LYS A N 1
ATOM 744 C CA . LYS A 1 91 ? -7.332 4.864 -1.703 1.00 97.06 91 LYS A CA 1
ATOM 745 C C . LYS A 1 91 ? -8.547 5.303 -0.879 1.00 97.06 91 LYS A C 1
ATOM 747 O O . LYS A 1 91 ? -9.655 5.297 -1.416 1.00 97.06 91 LYS A O 1
ATOM 752 N N . LEU A 1 92 ? -8.383 5.612 0.407 1.00 96.50 92 LEU A N 1
ATOM 753 C CA . LEU A 1 92 ? -9.473 6.155 1.215 1.00 96.50 92 LEU A CA 1
ATOM 754 C C . LEU A 1 92 ? -9.841 7.567 0.729 1.00 96.50 92 LEU A C 1
ATOM 756 O O . LEU A 1 92 ? -8.993 8.245 0.153 1.00 96.50 92 LEU A O 1
ATOM 760 N N . PRO A 1 93 ? -11.062 8.066 1.004 1.00 94.56 93 PRO A N 1
ATOM 761 C CA . PRO A 1 93 ? -11.480 9.405 0.575 1.00 94.56 93 PRO A CA 1
ATOM 762 C C . PRO A 1 93 ? -10.552 10.549 1.022 1.00 94.56 93 PRO A C 1
ATOM 764 O O . PRO A 1 93 ? -10.438 11.548 0.325 1.00 94.56 93 PRO A O 1
ATOM 767 N N . GLN A 1 94 ? -9.880 10.402 2.170 1.00 93.50 94 GLN A N 1
ATOM 768 C CA . GLN A 1 94 ? -8.893 11.361 2.701 1.00 93.50 94 GLN A CA 1
ATOM 769 C C . GLN A 1 94 ? -7.444 10.866 2.527 1.00 93.50 94 GLN A C 1
ATOM 771 O O . GLN A 1 94 ? -6.512 11.434 3.092 1.00 93.50 94 GLN A O 1
ATOM 776 N N . GLY A 1 95 ? -7.238 9.783 1.774 1.00 94.00 95 GLY A N 1
ATOM 777 C CA . GLY A 1 95 ? -5.958 9.090 1.662 1.00 94.00 95 GLY A CA 1
ATOM 778 C C . GLY A 1 95 ? -4.844 9.957 1.080 1.00 94.00 95 GLY A C 1
ATOM 779 O O . GLY A 1 95 ? -3.726 9.912 1.583 1.00 94.00 95 GLY A O 1
ATOM 780 N N . GLU A 1 96 ? -5.154 10.798 0.092 1.00 94.75 96 GLU A N 1
ATOM 781 C CA . GLU A 1 96 ? -4.190 11.743 -0.491 1.00 94.75 96 GLU A CA 1
ATOM 782 C C . GLU A 1 96 ? -3.721 12.799 0.518 1.00 94.75 96 GLU A C 1
ATOM 784 O O . GLU A 1 96 ? -2.548 13.151 0.537 1.00 94.75 96 GLU A O 1
ATOM 789 N N . GLN A 1 97 ? -4.604 13.274 1.402 1.00 95.44 97 GLN A N 1
ATOM 790 C CA . GLN A 1 97 ? -4.224 14.210 2.464 1.00 95.44 97 GLN A CA 1
ATOM 791 C C . GLN A 1 97 ? -3.353 13.523 3.524 1.00 95.44 97 GLN A C 1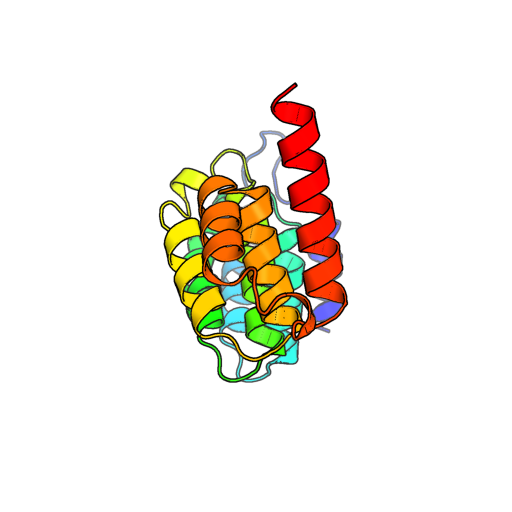
ATOM 793 O O . GLN A 1 97 ? -2.401 14.116 4.028 1.00 95.44 97 GLN A O 1
ATOM 798 N N . LEU A 1 98 ? -3.677 12.271 3.853 1.00 95.00 98 LEU A N 1
ATOM 799 C CA . LEU A 1 98 ? -2.953 11.472 4.840 1.00 95.00 98 LEU A CA 1
ATOM 800 C C . LEU A 1 98 ? -1.563 11.033 4.352 1.00 95.00 98 LEU A C 1
ATOM 802 O O . LEU A 1 98 ? -0.642 10.894 5.154 1.00 95.00 98 LEU A O 1
ATOM 806 N N . LEU A 1 99 ? -1.417 10.777 3.052 1.00 95.06 99 LEU A N 1
ATOM 807 C CA . LEU A 1 99 ? -0.238 10.166 2.437 1.00 95.06 99 LEU A CA 1
ATOM 808 C C . LEU A 1 99 ? 0.150 10.878 1.130 1.00 95.06 99 LEU A C 1
ATOM 810 O O . LEU A 1 99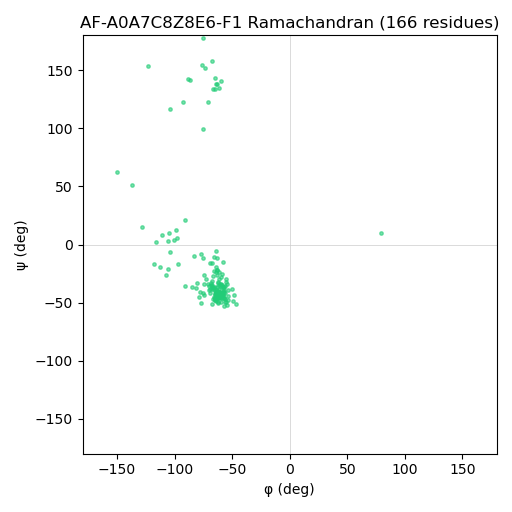 ? 0.321 10.234 0.096 1.00 95.06 99 LEU A O 1
ATOM 814 N N . GLY A 1 100 ? 0.280 12.206 1.166 1.00 93.56 100 GLY A N 1
ATOM 815 C CA . GLY A 1 100 ? 0.471 13.024 -0.040 1.00 93.56 100 GLY A CA 1
ATOM 816 C C . GLY A 1 100 ? 1.671 12.635 -0.908 1.00 93.56 100 GLY A C 1
ATOM 817 O O . GLY A 1 100 ? 1.565 12.669 -2.128 1.00 93.56 100 GLY A O 1
ATOM 818 N N . ASP A 1 101 ? 2.774 12.199 -0.298 1.00 95.19 101 ASP A N 1
ATOM 819 C CA . ASP A 1 101 ? 4.020 11.795 -0.965 1.00 95.19 101 ASP A CA 1
ATOM 820 C C . ASP A 1 101 ? 4.166 10.267 -1.135 1.00 95.19 101 ASP A C 1
ATOM 822 O O . ASP A 1 101 ? 5.254 9.747 -1.428 1.00 95.19 101 ASP A O 1
ATOM 826 N N . ALA A 1 102 ? 3.086 9.504 -0.921 1.00 97.19 102 ALA A N 1
ATOM 827 C CA . ALA A 1 102 ? 3.121 8.052 -1.065 1.00 97.19 102 ALA A CA 1
ATOM 828 C C . ALA A 1 102 ? 3.501 7.590 -2.481 1.00 97.19 102 ALA A C 1
ATOM 830 O O . ALA A 1 102 ? 4.306 6.659 -2.570 1.00 97.19 102 ALA A O 1
ATOM 831 N N . PRO A 1 103 ? 2.999 8.181 -3.585 1.00 98.06 103 PRO A N 1
ATOM 832 C CA . PRO A 1 103 ? 3.429 7.794 -4.927 1.00 98.06 103 PRO A CA 1
ATOM 833 C C . PRO A 1 103 ? 4.944 7.927 -5.146 1.00 98.06 103 PRO A C 1
ATOM 835 O O . PRO A 1 103 ? 5.583 6.995 -5.631 1.00 98.06 103 PRO A O 1
ATOM 838 N N . GLU A 1 104 ? 5.541 9.046 -4.737 1.00 97.88 104 GLU A N 1
ATOM 839 C CA . GLU A 1 104 ? 6.978 9.321 -4.829 1.00 97.88 104 GLU A CA 1
ATOM 840 C C . GLU A 1 104 ? 7.780 8.339 -3.972 1.00 97.88 104 GLU A C 1
ATOM 842 O O . GLU A 1 104 ? 8.824 7.828 -4.385 1.00 97.88 104 GLU A O 1
ATOM 847 N N . THR A 1 105 ? 7.287 8.059 -2.767 1.00 98.06 105 THR A N 1
ATOM 848 C CA . THR A 1 105 ? 7.916 7.120 -1.839 1.00 98.06 105 THR A CA 1
ATOM 849 C C . THR A 1 105 ? 7.892 5.698 -2.394 1.00 98.06 105 THR A C 1
ATOM 851 O O . THR A 1 105 ? 8.918 5.016 -2.398 1.00 98.06 105 THR A O 1
ATOM 854 N N . ILE A 1 106 ? 6.754 5.246 -2.925 1.00 98.56 106 ILE A N 1
ATOM 855 C CA . ILE A 1 106 ? 6.623 3.907 -3.508 1.00 98.56 106 ILE A CA 1
ATOM 856 C C . ILE A 1 106 ? 7.442 3.764 -4.794 1.00 98.56 106 ILE A C 1
ATOM 858 O O . ILE A 1 106 ? 7.992 2.691 -5.035 1.00 98.56 106 ILE A O 1
ATOM 862 N N . GLU A 1 107 ? 7.601 4.820 -5.589 1.00 98.06 107 GLU A N 1
ATOM 863 C CA . GLU A 1 107 ? 8.501 4.803 -6.746 1.00 98.06 107 GLU A CA 1
ATOM 864 C C . GLU A 1 107 ? 9.969 4.591 -6.340 1.00 98.06 107 GLU A C 1
ATOM 866 O O . GLU A 1 107 ? 10.665 3.771 -6.946 1.00 98.06 107 GLU A O 1
ATOM 871 N N . LYS A 1 108 ? 10.431 5.240 -5.262 1.00 97.50 108 LYS A N 1
ATOM 872 C CA . LYS A 1 108 ? 11.770 4.994 -4.689 1.00 97.50 108 LYS A CA 1
ATOM 873 C C . LYS A 1 108 ? 11.922 3.566 -4.154 1.00 97.50 108 LYS A C 1
ATOM 875 O O . LYS A 1 108 ? 12.972 2.946 -4.325 1.00 97.50 108 LYS A O 1
ATOM 880 N N . VAL A 1 109 ? 10.878 3.022 -3.528 1.00 97.75 109 VAL A N 1
ATOM 881 C CA . VAL A 1 109 ? 10.863 1.614 -3.098 1.00 97.75 109 VAL A CA 1
ATOM 882 C C . VAL A 1 109 ? 10.957 0.691 -4.316 1.00 97.75 109 VAL A C 1
ATOM 884 O O . VAL A 1 109 ? 11.775 -0.222 -4.335 1.00 97.75 109 VAL A O 1
ATOM 887 N N . LEU A 1 110 ? 10.181 0.946 -5.370 1.00 97.19 110 LEU A N 1
ATOM 888 C CA . LEU A 1 110 ? 10.145 0.124 -6.581 1.00 97.19 110 LEU A CA 1
ATOM 889 C C . LEU A 1 110 ? 11.497 0.061 -7.315 1.00 97.19 110 LEU A C 1
ATOM 891 O O . LEU A 1 110 ? 11.828 -0.974 -7.902 1.00 97.19 110 LEU A O 1
ATOM 895 N N . SER A 1 111 ? 12.272 1.147 -7.300 1.00 94.75 111 SER A N 1
ATOM 896 C CA . SER A 1 111 ? 13.578 1.207 -7.969 1.00 94.75 111 SER A CA 1
ATOM 897 C C . SER A 1 111 ? 14.675 0.428 -7.239 1.00 94.75 111 SER A C 1
ATOM 899 O O . SER A 1 111 ? 15.611 -0.050 -7.879 1.00 94.75 111 SER A O 1
ATOM 901 N N . THR A 1 112 ? 14.551 0.256 -5.922 1.00 94.88 112 THR A N 1
ATOM 902 C CA . THR A 1 112 ? 15.562 -0.403 -5.078 1.00 94.88 112 THR A CA 1
ATOM 903 C C . THR A 1 112 ? 15.168 -1.815 -4.639 1.00 94.88 112 THR A C 1
ATOM 905 O O . THR A 1 112 ? 16.043 -2.622 -4.314 1.00 94.88 112 THR A O 1
ATOM 908 N N . GLU A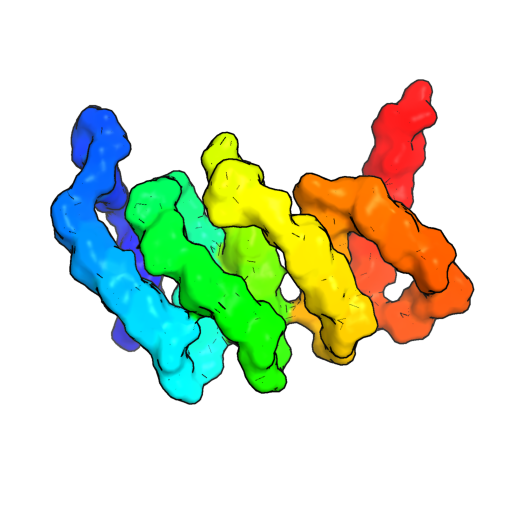 1 113 ? 13.875 -2.147 -4.663 1.00 96.44 113 GLU A N 1
ATOM 909 C CA . GLU A 1 113 ? 13.350 -3.429 -4.199 1.00 96.44 113 GLU A CA 1
ATOM 910 C C . GLU A 1 113 ? 13.803 -4.610 -5.069 1.00 96.44 113 GLU A C 1
ATOM 912 O O . GLU A 1 113 ? 13.713 -4.598 -6.300 1.00 96.44 113 GLU A O 1
ATOM 917 N N . GLN A 1 114 ? 14.241 -5.668 -4.388 1.00 94.25 114 GLN A N 1
ATOM 918 C CA . GLN A 1 114 ? 14.756 -6.896 -4.993 1.00 94.25 114 GLN A CA 1
ATOM 919 C C . GLN A 1 114 ? 13.778 -8.064 -4.849 1.00 94.25 114 GLN A C 1
ATOM 921 O O . GLN A 1 114 ? 13.791 -8.980 -5.667 1.00 94.25 114 GLN A O 1
ATOM 926 N N . ASP A 1 115 ? 12.913 -8.047 -3.828 1.00 96.56 115 ASP A N 1
ATOM 927 C CA . ASP A 1 115 ? 11.915 -9.097 -3.646 1.00 96.56 115 ASP A CA 1
ATOM 928 C C . ASP A 1 115 ? 10.820 -9.000 -4.726 1.00 96.56 115 ASP A C 1
ATOM 930 O O . ASP A 1 115 ? 10.139 -7.971 -4.815 1.00 96.56 115 ASP A O 1
ATOM 934 N N . PRO A 1 116 ? 10.583 -10.061 -5.523 1.00 95.19 116 PRO A N 1
ATOM 935 C CA . PRO A 1 116 ? 9.617 -10.014 -6.620 1.00 95.19 116 PRO A CA 1
ATOM 936 C C . PRO A 1 116 ? 8.189 -9.672 -6.177 1.00 95.19 116 PRO A C 1
ATOM 938 O O . PRO A 1 116 ? 7.465 -8.982 -6.895 1.00 95.19 116 PRO A O 1
ATOM 941 N N . SER A 1 117 ? 7.770 -10.128 -4.991 1.00 95.81 117 SER A N 1
ATOM 942 C CA . SER A 1 117 ? 6.412 -9.914 -4.483 1.00 95.81 117 SER A CA 1
ATOM 943 C C . SER A 1 117 ? 6.210 -8.471 -4.013 1.00 95.81 117 SER A C 1
ATOM 945 O O . SER A 1 117 ? 5.197 -7.848 -4.344 1.00 95.81 117 SER A O 1
ATOM 947 N N . ALA A 1 118 ? 7.181 -7.915 -3.287 1.00 97.62 118 ALA A N 1
ATOM 948 C CA . ALA A 1 118 ? 7.186 -6.514 -2.885 1.00 97.62 118 ALA A CA 1
ATOM 949 C C . ALA A 1 118 ? 7.265 -5.587 -4.105 1.00 97.62 118 ALA A C 1
ATOM 951 O O . ALA A 1 118 ? 6.448 -4.673 -4.221 1.00 97.62 118 ALA A O 1
ATOM 952 N N . LYS A 1 119 ? 8.150 -5.884 -5.066 1.00 97.31 119 LYS A N 1
ATOM 953 C CA . LYS A 1 119 ? 8.291 -5.124 -6.316 1.00 97.31 119 LYS A CA 1
ATOM 954 C C . LYS A 1 119 ? 6.985 -5.095 -7.112 1.00 97.31 119 LYS A C 1
ATOM 956 O O . LYS A 1 119 ? 6.521 -4.032 -7.522 1.00 97.31 119 LYS A O 1
ATOM 961 N N . ARG A 1 120 ? 6.329 -6.253 -7.245 1.00 97.69 120 ARG A N 1
ATOM 962 C CA . ARG A 1 120 ? 4.999 -6.373 -7.858 1.00 97.69 120 ARG A CA 1
ATOM 963 C C . ARG A 1 120 ? 3.955 -5.512 -7.151 1.00 97.69 120 ARG A C 1
ATOM 965 O O . ARG A 1 120 ? 3.146 -4.872 -7.818 1.00 97.69 120 ARG A O 1
ATOM 972 N N . ASN A 1 121 ? 3.945 -5.488 -5.819 1.00 98.31 121 ASN A N 1
ATOM 973 C CA . ASN A 1 121 ? 2.994 -4.671 -5.063 1.00 98.31 121 ASN A CA 1
ATOM 974 C C . ASN A 1 121 ? 3.282 -3.170 -5.193 1.00 98.31 121 ASN A C 1
ATOM 976 O O . ASN A 1 121 ? 2.333 -2.394 -5.264 1.00 98.31 121 ASN A O 1
ATOM 980 N N . ALA A 1 122 ? 4.554 -2.766 -5.259 1.00 98.38 122 ALA A N 1
ATOM 981 C CA . ALA A 1 122 ? 4.930 -1.366 -5.447 1.00 98.38 122 ALA A CA 1
ATOM 982 C C . ALA A 1 122 ? 4.468 -0.869 -6.820 1.00 98.38 122 ALA A C 1
ATOM 984 O O . ALA A 1 122 ? 3.781 0.147 -6.915 1.00 98.38 122 ALA A O 1
ATOM 985 N N . PHE A 1 123 ? 4.726 -1.653 -7.871 1.00 98.06 123 PHE A N 1
ATOM 986 C CA . PHE A 1 123 ? 4.223 -1.349 -9.207 1.00 98.06 123 PHE A CA 1
ATOM 987 C C . PHE A 1 123 ? 2.689 -1.319 -9.255 1.00 98.06 123 PHE A C 1
ATOM 989 O O . PHE A 1 123 ? 2.117 -0.411 -9.851 1.00 98.06 123 PHE A O 1
ATOM 996 N N . LEU A 1 124 ? 2.004 -2.260 -8.589 1.00 97.88 124 LEU A N 1
ATOM 997 C CA . LEU A 1 124 ? 0.539 -2.259 -8.504 1.00 97.88 124 LEU A CA 1
ATOM 998 C C . LEU A 1 124 ? -0.007 -0.993 -7.826 1.00 97.88 124 LEU A C 1
ATOM 1000 O O . LEU A 1 124 ? -1.021 -0.460 -8.279 1.00 97.88 124 LEU A O 1
ATOM 1004 N N . MET A 1 125 ? 0.636 -0.513 -6.758 1.00 97.94 125 MET A N 1
ATOM 1005 C CA . MET A 1 125 ? 0.230 0.727 -6.094 1.00 97.94 125 MET A CA 1
ATOM 1006 C C . MET A 1 125 ? 0.352 1.911 -7.053 1.00 97.94 125 MET A C 1
ATOM 1008 O O . MET A 1 125 ? -0.636 2.617 -7.240 1.00 97.94 125 MET A O 1
ATOM 1012 N N . LEU A 1 126 ? 1.494 2.074 -7.734 1.00 98.06 126 LEU A N 1
ATOM 1013 C CA . LEU A 1 126 ? 1.662 3.145 -8.723 1.00 98.06 126 LEU A CA 1
ATOM 1014 C C . LEU A 1 126 ? 0.651 3.010 -9.861 1.00 98.06 126 LEU A C 1
ATOM 1016 O O . LEU A 1 126 ? 0.002 3.977 -10.227 1.00 98.06 126 LEU A O 1
ATOM 1020 N N . PHE A 1 127 ? 0.437 1.806 -10.387 1.00 96.25 127 PHE A N 1
ATOM 1021 C CA . PHE A 1 127 ? -0.568 1.575 -11.424 1.00 96.25 127 PHE A CA 1
ATOM 1022 C C . PHE A 1 127 ? -1.974 2.009 -10.973 1.00 96.25 127 PHE A C 1
ATOM 1024 O O . PHE A 1 127 ? -2.736 2.589 -11.750 1.00 96.25 127 PHE A O 1
ATOM 1031 N N . THR A 1 128 ? -2.321 1.729 -9.718 1.00 94.75 128 THR A N 1
ATOM 1032 C CA . THR A 1 128 ? -3.656 2.000 -9.179 1.00 94.75 128 THR A CA 1
ATOM 1033 C C . THR A 1 128 ? -3.853 3.471 -8.825 1.00 94.75 128 THR A C 1
ATOM 1035 O O . THR A 1 128 ? -4.926 4.005 -9.094 1.00 94.75 128 THR A O 1
ATOM 1038 N N . CYS A 1 129 ? -2.841 4.105 -8.231 1.00 95.88 129 CYS A N 1
ATOM 1039 C CA . CYS A 1 129 ? -2.959 5.408 -7.577 1.00 95.88 129 CYS A CA 1
ATOM 1040 C C . CYS A 1 129 ? -2.200 6.540 -8.292 1.00 95.88 129 CYS A C 1
ATOM 1042 O O . CYS A 1 129 ? -2.499 7.701 -8.062 1.00 95.88 129 CYS A O 1
ATOM 1044 N N . ALA A 1 130 ? -1.226 6.225 -9.149 1.00 95.81 130 ALA A N 1
ATOM 1045 C CA . ALA A 1 130 ? -0.358 7.190 -9.828 1.00 95.81 130 ALA A CA 1
ATOM 1046 C C . ALA A 1 130 ? 0.086 6.657 -11.203 1.00 95.81 130 ALA A C 1
ATOM 1048 O O . ALA A 1 130 ? 1.267 6.387 -11.446 1.00 95.81 130 ALA A O 1
ATOM 1049 N N . GLN A 1 131 ? -0.887 6.445 -12.098 1.00 95.19 131 GLN A N 1
ATOM 1050 C CA . GLN A 1 131 ? -0.697 5.704 -13.350 1.00 95.19 131 GLN A CA 1
ATOM 1051 C C . GLN A 1 131 ? 0.461 6.237 -14.208 1.00 95.19 131 GLN A C 1
ATOM 1053 O O . GLN A 1 131 ? 1.205 5.436 -14.770 1.00 95.19 131 GLN A O 1
ATOM 1058 N N . GLU A 1 132 ? 0.652 7.555 -14.280 1.00 94.75 132 GLU A N 1
ATOM 1059 C CA . GLU A 1 132 ? 1.755 8.162 -15.037 1.00 94.75 132 GLU A CA 1
ATOM 1060 C C . GLU A 1 132 ? 3.131 7.691 -14.546 1.00 94.75 132 GLU A C 1
ATOM 1062 O O . GLU A 1 132 ? 3.983 7.329 -15.358 1.00 94.75 132 GLU A O 1
ATOM 1067 N N . ARG A 1 133 ? 3.337 7.585 -13.224 1.00 97.06 133 ARG A N 1
ATOM 1068 C CA . ARG A 1 133 ? 4.586 7.061 -12.642 1.00 97.06 133 ARG A CA 1
ATOM 1069 C C . ARG A 1 133 ? 4.801 5.594 -13.011 1.00 97.06 133 ARG A C 1
ATOM 1071 O O . ARG A 1 133 ? 5.910 5.203 -13.366 1.00 97.06 133 ARG A O 1
ATOM 1078 N N . ALA A 1 134 ? 3.741 4.782 -12.992 1.00 96.56 134 ALA A N 1
ATOM 1079 C CA . ALA A 1 134 ? 3.822 3.378 -13.405 1.00 96.56 134 ALA A CA 1
ATOM 1080 C C . ALA A 1 134 ? 4.183 3.227 -14.891 1.00 96.56 134 ALA A C 1
ATOM 1082 O O . ALA A 1 134 ? 4.990 2.368 -15.250 1.00 96.56 134 ALA A O 1
ATOM 1083 N N . VAL A 1 135 ? 3.612 4.074 -15.751 1.00 95.56 135 VAL A N 1
ATOM 1084 C CA . VAL A 1 135 ? 3.911 4.113 -17.189 1.00 95.56 135 VAL A CA 1
ATOM 1085 C C . VAL A 1 135 ? 5.358 4.550 -17.437 1.00 95.56 135 VAL A C 1
ATOM 1087 O O . VAL A 1 135 ? 6.069 3.886 -18.189 1.00 95.56 135 VAL A O 1
ATOM 1090 N N . ASN A 1 136 ? 5.835 5.595 -16.758 1.00 95.75 136 ASN A N 1
ATOM 1091 C CA . ASN A 1 136 ? 7.228 6.045 -16.858 1.00 95.75 136 ASN A CA 1
ATOM 1092 C C . ASN A 1 136 ? 8.214 4.961 -16.390 1.00 95.75 136 ASN A C 1
ATOM 1094 O O . ASN A 1 136 ? 9.219 4.694 -17.056 1.00 95.75 136 ASN A O 1
ATOM 1098 N N . TYR A 1 137 ? 7.907 4.274 -15.284 1.00 95.31 137 TYR A N 1
ATOM 1099 C CA . TYR A 1 137 ? 8.708 3.144 -14.812 1.00 95.31 137 TYR A CA 1
ATOM 1100 C C . TYR A 1 137 ? 8.754 2.000 -15.834 1.00 95.31 137 TYR A C 1
ATOM 1102 O O . TYR A 1 137 ? 9.809 1.411 -16.067 1.00 95.31 137 TYR A O 1
ATOM 1110 N N . LEU A 1 138 ? 7.622 1.693 -16.473 1.00 94.50 138 LEU A N 1
ATOM 1111 C CA . LEU A 1 138 ? 7.552 0.673 -17.515 1.00 94.50 138 LEU A CA 1
ATOM 1112 C C . LEU A 1 138 ? 8.428 1.035 -18.720 1.00 94.50 138 LEU A C 1
ATOM 1114 O O . LEU A 1 138 ? 9.233 0.214 -19.150 1.00 94.50 138 LEU A O 1
ATOM 1118 N N . PHE A 1 139 ? 8.302 2.256 -19.248 1.00 94.06 139 PHE A N 1
ATOM 1119 C CA . PHE A 1 139 ? 9.069 2.685 -20.421 1.00 94.06 139 PHE A CA 1
ATOM 1120 C C . PHE A 1 139 ? 10.576 2.709 -20.169 1.00 94.06 139 PHE A C 1
ATOM 1122 O O . PHE A 1 139 ? 11.343 2.317 -21.043 1.00 94.06 139 PHE A O 1
ATOM 1129 N N . THR A 1 140 ? 11.008 3.097 -18.968 1.00 94.69 140 THR A N 1
ATOM 1130 C CA . THR A 1 140 ? 12.435 3.095 -18.598 1.00 94.69 140 THR A CA 1
ATOM 1131 C C . THR A 1 140 ? 13.049 1.695 -18.504 1.00 94.69 140 THR A C 1
ATOM 1133 O O . THR A 1 140 ? 14.271 1.571 -18.520 1.00 94.69 140 THR A O 1
ATOM 1136 N N . HIS A 1 141 ? 12.233 0.637 -18.436 1.00 92.94 141 HIS A N 1
ATOM 1137 C CA . HIS A 1 141 ? 12.695 -0.744 -18.265 1.00 92.94 141 HIS A CA 1
ATOM 1138 C C . HIS A 1 141 ? 12.117 -1.722 -19.299 1.00 92.94 141 HIS A C 1
ATOM 1140 O O . HIS A 1 141 ? 12.200 -2.937 -19.101 1.00 92.94 141 HIS A O 1
ATOM 1146 N N . ILE A 1 142 ? 11.533 -1.216 -20.389 1.00 91.56 142 ILE A N 1
ATOM 1147 C CA . ILE A 1 142 ? 10.733 -2.012 -21.330 1.00 91.56 142 ILE A CA 1
ATOM 1148 C C . ILE A 1 142 ? 11.512 -3.191 -21.933 1.00 91.56 142 ILE A C 1
ATOM 1150 O O . ILE A 1 142 ? 10.977 -4.293 -22.051 1.00 91.56 142 ILE A O 1
ATOM 1154 N N . ASP A 1 143 ? 12.805 -2.997 -22.192 1.00 93.44 143 ASP A N 1
ATOM 1155 C CA . ASP A 1 143 ? 13.687 -4.011 -22.780 1.00 93.44 143 ASP A CA 1
ATOM 1156 C C . ASP A 1 143 ? 13.981 -5.190 -21.837 1.00 93.44 143 ASP A C 1
ATOM 1158 O O . ASP A 1 143 ? 14.447 -6.236 -22.278 1.00 93.44 143 ASP A O 1
ATOM 1162 N N . ARG A 1 144 ? 13.706 -5.040 -20.533 1.00 91.06 144 ARG A N 1
ATOM 1163 C CA . ARG A 1 144 ? 13.984 -6.045 -19.491 1.00 91.06 144 ARG A CA 1
ATOM 1164 C C . ARG A 1 144 ? 12.726 -6.676 -18.901 1.00 91.06 144 ARG A C 1
ATOM 1166 O O . ARG A 1 144 ? 12.814 -7.400 -17.913 1.00 91.06 144 ARG A O 1
ATOM 1173 N N . ILE A 1 145 ? 11.544 -6.415 -19.467 1.00 89.00 145 ILE A N 1
ATOM 1174 C CA . ILE A 1 145 ? 10.277 -6.946 -18.932 1.00 89.00 145 ILE A CA 1
ATOM 1175 C C . ILE A 1 145 ? 10.294 -8.479 -18.876 1.00 89.00 145 ILE A C 1
ATOM 1177 O O . ILE A 1 145 ? 9.771 -9.059 -17.925 1.00 89.00 145 ILE A O 1
ATOM 1181 N N . LEU A 1 146 ? 10.913 -9.139 -19.860 1.00 90.38 146 LEU A N 1
ATOM 1182 C CA . LEU A 1 146 ? 11.000 -10.603 -19.913 1.00 90.38 146 LEU A CA 1
ATOM 1183 C C . LEU A 1 146 ? 11.810 -11.199 -18.751 1.00 90.38 146 LEU A C 1
ATOM 1185 O O . LEU A 1 146 ? 11.547 -12.333 -18.362 1.00 90.38 146 LEU A O 1
ATOM 1189 N N . ASP A 1 147 ? 12.710 -10.418 -18.147 1.00 91.12 147 ASP A N 1
ATOM 1190 C CA . ASP A 1 147 ? 13.513 -10.830 -16.990 1.00 91.12 147 ASP A CA 1
ATOM 1191 C C . ASP A 1 147 ? 12.758 -10.662 -15.660 1.00 91.12 147 ASP A C 1
ATOM 1193 O O . ASP A 1 147 ? 13.228 -11.079 -14.598 1.00 91.12 147 ASP A O 1
ATOM 1197 N N . TRP A 1 148 ? 11.599 -9.998 -15.672 1.00 90.81 148 TRP A N 1
ATOM 1198 C CA . TRP A 1 148 ? 10.809 -9.767 -14.466 1.00 90.81 148 TRP A CA 1
ATOM 1199 C C . TRP A 1 148 ? 10.066 -11.027 -14.026 1.00 90.81 148 TRP A C 1
ATOM 1201 O O . TRP A 1 148 ? 9.713 -11.885 -14.827 1.00 90.81 148 TRP A O 1
ATOM 1211 N N . GLY A 1 149 ? 9.757 -11.115 -12.730 1.00 91.38 149 GLY A N 1
ATOM 1212 C CA . GLY A 1 149 ? 8.909 -12.191 -12.221 1.00 91.38 149 GLY A CA 1
ATOM 1213 C C . GLY A 1 149 ? 7.525 -12.182 -12.882 1.00 91.38 149 GLY A C 1
ATOM 1214 O O . GLY A 1 149 ? 6.925 -11.120 -13.058 1.00 91.38 149 GLY A O 1
ATOM 1215 N N . GLU A 1 150 ? 6.993 -13.368 -13.177 1.00 94.00 150 GLU A N 1
ATOM 1216 C CA . GLU A 1 150 ? 5.720 -13.579 -13.887 1.00 94.00 150 GLU A CA 1
ATOM 1217 C C . GLU A 1 150 ? 4.564 -12.740 -13.312 1.00 94.00 150 GLU A C 1
ATOM 1219 O O . GLU A 1 150 ? 3.821 -12.082 -14.036 1.00 94.00 150 GLU A O 1
ATOM 1224 N N . GLN A 1 151 ? 4.450 -12.670 -11.982 1.00 94.38 151 GLN A N 1
ATOM 1225 C CA . GLN A 1 151 ? 3.398 -11.885 -11.330 1.00 94.38 151 GLN A CA 1
ATOM 1226 C C . GLN A 1 151 ? 3.486 -10.383 -11.627 1.00 94.38 151 GLN A C 1
ATOM 1228 O O . GLN A 1 151 ? 2.452 -9.719 -11.675 1.00 94.38 151 GLN A O 1
ATOM 1233 N N . LEU A 1 152 ? 4.691 -9.829 -11.793 1.00 94.44 152 LEU A N 1
ATOM 1234 C CA . LEU A 1 152 ? 4.878 -8.427 -12.166 1.00 94.44 152 LEU A CA 1
ATOM 1235 C C . LEU A 1 152 ? 4.554 -8.224 -13.652 1.00 94.44 152 LEU A C 1
ATOM 1237 O O . LEU A 1 152 ? 3.847 -7.274 -13.983 1.00 94.44 152 LEU A O 1
ATOM 1241 N N . GLN A 1 153 ? 4.974 -9.147 -14.524 1.00 95.19 153 GLN A N 1
ATOM 1242 C CA . GLN A 1 153 ? 4.617 -9.125 -15.949 1.00 95.19 153 GLN A CA 1
ATOM 1243 C C . GLN A 1 153 ? 3.094 -9.113 -16.154 1.00 95.19 153 GLN A C 1
ATOM 1245 O O . GLN A 1 153 ? 2.582 -8.328 -16.949 1.00 95.19 153 GLN A O 1
ATOM 1250 N N . LEU A 1 154 ? 2.343 -9.907 -15.383 1.00 95.44 154 LEU A N 1
ATOM 1251 C CA . LEU A 1 154 ? 0.877 -9.919 -15.445 1.00 95.44 154 LEU A CA 1
ATOM 1252 C C . LEU A 1 154 ? 0.251 -8.566 -15.062 1.00 95.44 154 LEU A C 1
ATOM 1254 O O . LEU A 1 154 ? -0.694 -8.125 -15.716 1.00 95.44 154 LEU A O 1
ATOM 1258 N N . VAL A 1 155 ? 0.782 -7.875 -14.044 1.00 94.50 155 VAL A N 1
ATOM 1259 C CA . VAL A 1 155 ? 0.294 -6.533 -13.664 1.00 94.50 155 VAL A CA 1
ATOM 1260 C C . VAL A 1 155 ? 0.619 -5.501 -14.749 1.00 94.50 155 VAL A C 1
ATOM 1262 O O . VAL A 1 155 ? -0.198 -4.628 -15.036 1.00 94.50 155 VAL A O 1
ATOM 1265 N N . VAL A 1 156 ? 1.779 -5.613 -15.400 1.00 93.44 156 VAL A N 1
ATOM 1266 C CA . VAL A 1 156 ? 2.154 -4.763 -16.543 1.00 93.44 156 VAL A CA 1
ATOM 1267 C C . VAL A 1 156 ? 1.204 -4.964 -17.722 1.00 93.44 156 VAL A C 1
ATOM 1269 O O . VAL A 1 156 ? 0.722 -3.987 -18.293 1.00 93.44 156 VAL A O 1
ATOM 1272 N N . LEU A 1 157 ? 0.887 -6.214 -18.069 1.00 93.44 157 LEU A N 1
ATOM 1273 C CA . LEU A 1 157 ? -0.082 -6.521 -19.125 1.00 93.44 157 LEU A CA 1
ATOM 1274 C C . LEU A 1 157 ? -1.454 -5.907 -18.821 1.00 93.44 157 LEU A C 1
ATOM 1276 O O . LEU A 1 157 ? -2.113 -5.365 -19.712 1.00 93.44 157 LEU A O 1
ATOM 1280 N N . GLU A 1 158 ? -1.876 -5.944 -17.557 1.00 92.69 158 GLU A N 1
ATOM 1281 C CA . GLU A 1 158 ? -3.104 -5.290 -17.123 1.00 92.69 158 GLU A CA 1
ATOM 1282 C C . GLU A 1 158 ? -3.046 -3.761 -17.269 1.00 92.69 158 GLU A C 1
ATOM 1284 O O . GLU A 1 158 ? -4.010 -3.176 -17.777 1.00 92.69 158 GLU A O 1
ATOM 1289 N N . LEU A 1 159 ? -1.929 -3.126 -16.892 1.00 91.69 159 LEU A N 1
ATOM 1290 C CA . LEU A 1 159 ? -1.698 -1.694 -17.101 1.00 91.69 159 LEU A CA 1
ATOM 1291 C C . LEU A 1 159 ? -1.816 -1.328 -18.583 1.00 91.69 159 LEU A C 1
ATOM 1293 O O . LEU A 1 159 ? -2.604 -0.443 -18.918 1.00 91.69 159 LEU A O 1
ATOM 1297 N N . ILE A 1 160 ? -1.086 -2.022 -19.462 1.00 90.25 160 ILE A N 1
ATOM 1298 C CA . ILE A 1 160 ? -1.090 -1.765 -20.912 1.00 90.25 160 ILE A CA 1
ATOM 1299 C C . ILE A 1 160 ? -2.519 -1.864 -21.449 1.00 90.25 160 ILE A C 1
ATOM 1301 O O . ILE A 1 160 ? -3.017 -0.945 -22.100 1.00 90.25 160 ILE A O 1
ATOM 1305 N N . ARG A 1 161 ? -3.229 -2.944 -21.101 1.00 92.56 161 ARG A N 1
ATOM 1306 C CA . ARG A 1 161 ? -4.626 -3.147 -21.498 1.00 92.56 161 ARG A CA 1
ATOM 1307 C C . ARG A 1 161 ? -5.537 -2.011 -21.021 1.00 92.56 161 ARG A C 1
ATOM 1309 O O . ARG A 1 161 ? -6.429 -1.617 -21.771 1.00 92.56 161 ARG A O 1
ATOM 1316 N N . LYS A 1 162 ? -5.357 -1.510 -19.793 1.00 90.19 162 LYS A N 1
ATOM 1317 C CA . LYS A 1 162 ? -6.158 -0.402 -19.244 1.00 90.19 162 LYS A CA 1
ATOM 1318 C C . LYS A 1 162 ? -5.869 0.902 -19.992 1.00 90.19 162 LYS A C 1
ATOM 1320 O O . LYS A 1 162 ? -6.807 1.513 -20.490 1.00 90.19 162 LYS A O 1
ATOM 1325 N N . VAL A 1 163 ? -4.599 1.284 -20.133 1.00 87.62 163 VAL A N 1
ATOM 1326 C CA . VAL A 1 163 ? -4.181 2.533 -20.801 1.00 87.62 163 VAL A CA 1
ATOM 1327 C C . VAL A 1 163 ? -4.654 2.569 -22.258 1.00 87.62 163 VAL A C 1
ATOM 1329 O O . VAL A 1 163 ? -5.258 3.548 -22.686 1.00 87.62 163 VAL A O 1
ATOM 1332 N N . CYS A 1 164 ? -4.480 1.475 -23.007 1.00 88.06 164 CYS A N 1
ATOM 1333 C CA . CYS A 1 164 ? -4.922 1.400 -24.402 1.00 88.06 164 CYS A CA 1
ATOM 1334 C C . CYS A 1 164 ? -6.448 1.452 -24.580 1.00 88.06 164 CYS A C 1
ATOM 1336 O O . CYS A 1 164 ? -6.915 1.767 -25.670 1.00 88.06 164 CYS A O 1
ATOM 1338 N N . ARG A 1 165 ? -7.238 1.095 -23.557 1.00 87.94 165 ARG A N 1
ATOM 1339 C CA . ARG A 1 165 ? -8.708 1.182 -23.607 1.00 87.94 165 ARG A CA 1
ATOM 1340 C C . ARG A 1 165 ? -9.221 2.566 -23.237 1.00 87.94 165 ARG A C 1
ATOM 1342 O O . ARG A 1 165 ? -10.209 2.988 -23.817 1.00 87.94 165 ARG A O 1
ATOM 1349 N N . THR A 1 166 ? -8.578 3.233 -22.281 1.00 83.06 166 THR A N 1
ATOM 1350 C CA . THR A 1 166 ? -8.962 4.582 -21.844 1.00 83.06 166 THR A CA 1
ATOM 1351 C C . THR A 1 166 ? -8.602 5.650 -22.880 1.00 83.06 166 THR A C 1
ATOM 1353 O O . THR A 1 166 ? -9.310 6.640 -22.985 1.00 83.06 166 THR A O 1
ATOM 1356 N N . ASN A 1 167 ? -7.544 5.437 -23.670 1.00 68.25 167 ASN A N 1
ATOM 1357 C CA . ASN A 1 167 ? -7.087 6.367 -24.712 1.00 68.25 167 ASN A CA 1
ATOM 1358 C C . ASN A 1 167 ? -7.706 6.101 -26.104 1.00 68.25 167 ASN A C 1
ATOM 1360 O O . ASN A 1 167 ? -7.112 6.474 -27.116 1.00 68.25 167 ASN A O 1
ATOM 1364 N N . LYS A 1 168 ? -8.852 5.413 -26.165 1.00 51.59 168 LYS A N 1
ATOM 1365 C CA . LYS A 1 168 ? -9.684 5.289 -27.372 1.00 51.59 168 LYS A CA 1
ATOM 1366 C C . LYS A 1 168 ? -10.823 6.290 -27.316 1.00 51.59 168 LYS A C 1
ATOM 1368 O O . LYS A 1 168 ? -11.128 6.849 -28.388 1.00 51.59 168 LYS A O 1
#

InterPro domains:
  IPR002553 Clathrin/coatomer adaptor, adaptin-like, N-terminal [PF01602] (2-167)
  IPR011989 Armadillo-like helical [G3DSA:1.25.10.10] (1-168)
  IPR016024 Armadillo-type fold [SSF48371] (2-166)
  IPR016460 Coatomer beta subunit (COPB1) [PTHR10635] (1-167)